Protein AF-A0A941MFC1-F1 (afdb_monomer)

Sequence (113 aa):
MTRSSAEQAKFRKAVFHAHKQHDENGRVYLVCGRCGSKIDPVYGWEADHTIPREFGGTEGQPLCKPCHKRKTATKDIPAIAKSKRASDKHYGIKRKGWGGNQRKKMNGDVVPK

Solvent-accessible surface area (backbone atoms only — not comparable to full-atom values): 6774 Å² total; per-residue (Å²): 135,83,75,54,71,65,57,51,51,52,52,39,51,52,32,46,71,75,52,60,40,68,48,98,86,68,48,69,32,31,51,17,75,83,78,64,48,80,37,52,79,91,54,70,64,42,71,39,50,81,43,52,56,95,77,71,35,79,57,57,38,45,23,38,52,70,59,41,53,48,43,45,66,73,45,48,52,54,50,52,52,49,51,53,52,53,51,32,54,75,72,68,53,75,73,82,68,92,71,60,66,53,41,73,48,98,89,66,51,76,39,75,102

pLDDT: mean 88.86, std 9.98, range [50.28, 96.81]

Radius of gyration: 21.67 Å; Cα contacts (8 Å, |Δi|>4): 125; chains: 1; bounding box: 53×30×59 Å

Foldseek 3Di:
DDDDPVVQVVLLVVQQVVAWDADPVRATWGAAPPPRDTHRSVDFWGWDFPQDVLVVTDDTHIHGPVRRVCCVVPPVVVVSVVVVVVVCVVVVNDDPPPPDLWDQDPVRDTDGD

Structure (mmCIF, N/CA/C/O backbone):
data_AF-A0A941MFC1-F1
#
_entry.id   AF-A0A941MFC1-F1
#
loop_
_atom_site.group_PDB
_atom_site.id
_atom_site.type_symbol
_atom_site.label_atom_id
_atom_site.label_alt_id
_atom_site.label_comp_id
_atom_site.label_asym_id
_atom_site.label_entity_id
_atom_site.label_seq_id
_atom_site.pdbx_PDB_ins_code
_atom_site.Cartn_x
_atom_site.Cartn_y
_atom_site.Cartn_z
_atom_site.occupancy
_atom_site.B_iso_or_equiv
_atom_site.auth_seq_id
_atom_site.auth_comp_id
_atom_site.auth_asym_id
_atom_site.auth_atom_id
_atom_site.pdbx_PDB_model_num
ATOM 1 N N . MET A 1 1 ? -3.310 1.481 -13.943 1.00 50.28 1 MET A N 1
ATOM 2 C CA . MET A 1 1 ? -4.695 1.779 -13.530 1.00 50.28 1 MET A CA 1
ATOM 3 C C . MET A 1 1 ? -4.683 2.005 -12.028 1.00 50.28 1 MET A C 1
ATOM 5 O O . MET A 1 1 ? -4.360 1.082 -11.289 1.00 50.28 1 MET A O 1
ATOM 9 N N . THR A 1 2 ? -4.899 3.238 -11.580 1.00 60.78 2 THR A N 1
AT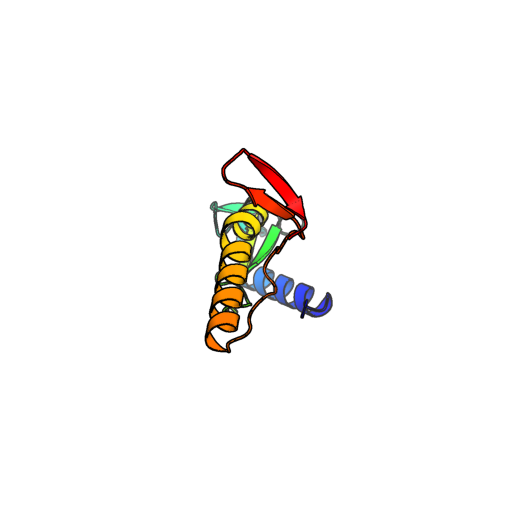OM 10 C CA . THR A 1 2 ? -5.090 3.547 -10.156 1.00 60.78 2 THR A CA 1
ATOM 11 C C . THR A 1 2 ? -6.465 3.029 -9.726 1.00 60.78 2 THR A C 1
ATOM 13 O O . THR A 1 2 ? -7.415 3.108 -10.500 1.00 60.78 2 THR A O 1
ATOM 16 N N . ARG A 1 3 ? -6.571 2.435 -8.527 1.00 66.00 3 ARG A N 1
ATOM 17 C CA . ARG A 1 3 ? -7.867 1.989 -7.980 1.00 66.00 3 ARG A CA 1
ATOM 18 C C . ARG A 1 3 ? -8.828 3.169 -7.883 1.00 66.00 3 ARG A C 1
ATOM 20 O O . ARG A 1 3 ? -8.394 4.276 -7.558 1.00 66.00 3 ARG A O 1
ATOM 27 N N . SER A 1 4 ? -10.120 2.904 -8.061 1.00 84.00 4 SER A N 1
ATOM 28 C CA . SER A 1 4 ? -11.131 3.868 -7.629 1.00 84.00 4 SER A CA 1
ATOM 29 C C . SER A 1 4 ? -11.052 4.038 -6.107 1.00 84.00 4 SER A C 1
ATOM 31 O O . SER A 1 4 ? -10.659 3.121 -5.376 1.00 84.00 4 SER A O 1
ATOM 33 N N . SER A 1 5 ? -11.432 5.210 -5.605 1.00 85.62 5 SER A N 1
ATOM 34 C CA . SER A 1 5 ? -11.493 5.473 -4.161 1.00 85.62 5 SER A CA 1
ATOM 35 C C . SER A 1 5 ? -12.364 4.442 -3.425 1.00 85.62 5 SER A C 1
ATOM 37 O O . SER A 1 5 ? -12.031 4.020 -2.317 1.00 85.62 5 SER A O 1
ATOM 39 N N . ALA A 1 6 ? -13.425 3.953 -4.075 1.00 89.56 6 ALA A N 1
ATOM 40 C CA . ALA A 1 6 ? -14.308 2.920 -3.544 1.00 89.56 6 ALA A CA 1
ATOM 41 C C . ALA A 1 6 ? -13.600 1.567 -3.342 1.00 89.56 6 ALA A C 1
ATOM 43 O O . ALA A 1 6 ? -13.787 0.921 -2.309 1.00 89.56 6 ALA A O 1
ATOM 44 N N . GLU A 1 7 ? -12.761 1.131 -4.286 1.00 89.44 7 GLU A N 1
ATOM 45 C CA . GLU A 1 7 ? -11.976 -0.102 -4.132 1.00 89.44 7 GLU A CA 1
ATOM 46 C C . GLU A 1 7 ? -10.947 0.016 -3.003 1.00 89.44 7 GLU A C 1
ATOM 48 O O . GLU A 1 7 ? -10.742 -0.934 -2.245 1.00 89.44 7 GLU A O 1
ATOM 53 N N . GLN A 1 8 ? -10.317 1.186 -2.857 1.00 87.00 8 GLN A N 1
ATOM 54 C CA . GLN A 1 8 ? -9.392 1.442 -1.751 1.00 87.00 8 GLN A CA 1
ATOM 55 C C . GLN A 1 8 ? -10.112 1.390 -0.397 1.00 87.00 8 GLN A C 1
ATOM 57 O O . GLN A 1 8 ? -9.612 0.763 0.538 1.00 87.00 8 GLN A O 1
ATOM 62 N N . ALA A 1 9 ? -11.312 1.970 -0.302 1.00 91.69 9 ALA A N 1
ATOM 63 C CA . ALA A 1 9 ? -12.127 1.921 0.909 1.00 91.69 9 ALA A CA 1
ATOM 64 C C . ALA A 1 9 ? -12.556 0.486 1.268 1.00 91.69 9 ALA A C 1
ATOM 66 O O . ALA A 1 9 ? -12.475 0.099 2.435 1.00 91.69 9 ALA A O 1
ATOM 67 N N . LYS A 1 10 ? -12.957 -0.326 0.280 1.00 93.19 10 LYS A N 1
ATOM 68 C CA . LYS A 1 10 ? -13.281 -1.752 0.480 1.00 93.19 10 LYS A CA 1
ATOM 69 C C . LYS A 1 10 ? -12.080 -2.533 1.007 1.00 93.19 10 LYS A C 1
ATOM 71 O O . LYS A 1 10 ? -12.210 -3.255 1.991 1.00 93.19 10 LYS A O 1
ATOM 76 N N . PHE A 1 11 ? -10.910 -2.344 0.397 1.00 93.19 11 PHE A N 1
ATOM 77 C CA . PHE A 1 11 ? -9.679 -2.995 0.841 1.00 93.19 11 PHE A CA 1
ATOM 78 C C . PHE A 1 11 ? -9.310 -2.594 2.273 1.00 93.19 11 PHE A C 1
AT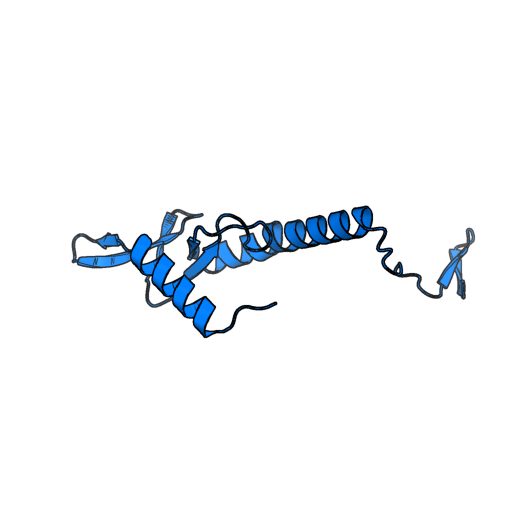OM 80 O O . PHE A 1 11 ? -9.040 -3.455 3.106 1.00 93.19 11 PHE A O 1
ATOM 87 N N . ARG A 1 12 ? -9.392 -1.299 2.599 1.00 93.88 12 ARG A N 1
ATOM 88 C CA . ARG A 1 12 ? -9.150 -0.810 3.961 1.00 93.88 12 ARG A CA 1
ATOM 89 C C . ARG A 1 12 ? -10.109 -1.439 4.975 1.00 93.88 12 ARG A C 1
ATOM 91 O O . ARG A 1 12 ? -9.656 -1.870 6.029 1.00 93.88 12 ARG A O 1
ATOM 98 N N . LYS A 1 13 ? -11.404 -1.540 4.658 1.00 95.19 13 LYS A N 1
ATOM 99 C CA . LYS A 1 13 ? -12.387 -2.223 5.518 1.00 95.19 13 LYS A CA 1
ATOM 100 C C . LYS A 1 13 ? -12.054 -3.704 5.705 1.00 95.19 13 LYS A C 1
ATOM 102 O O . LYS A 1 13 ? -12.097 -4.185 6.831 1.00 95.19 13 LYS A O 1
ATOM 107 N N . ALA A 1 14 ? -11.687 -4.408 4.636 1.00 95.62 14 ALA A N 1
ATOM 108 C CA . ALA A 1 14 ? -11.321 -5.822 4.707 1.00 95.62 14 ALA A CA 1
ATOM 109 C C . ALA A 1 14 ? -10.110 -6.050 5.626 1.00 95.62 14 ALA A C 1
ATOM 111 O O . ALA A 1 14 ? -10.175 -6.872 6.537 1.00 95.62 14 ALA A O 1
ATOM 112 N N . VAL A 1 15 ? -9.044 -5.260 5.453 1.00 95.69 15 VAL A N 1
ATOM 113 C CA . VAL A 1 15 ? -7.850 -5.328 6.311 1.00 95.69 15 VAL A CA 1
ATOM 114 C C . VAL A 1 15 ? -8.191 -4.982 7.759 1.00 95.69 15 VAL A C 1
ATOM 116 O O . VAL A 1 15 ? -7.742 -5.664 8.672 1.00 95.69 15 VAL A O 1
ATOM 119 N N . PHE A 1 16 ? -9.023 -3.966 7.988 1.00 96.00 16 PHE A N 1
ATOM 120 C CA . PHE A 1 16 ? -9.463 -3.622 9.338 1.00 96.00 16 PHE A CA 1
ATOM 121 C C . PHE A 1 16 ? -10.183 -4.792 10.019 1.00 96.00 16 PHE A C 1
ATOM 123 O O . PHE A 1 16 ? -9.837 -5.159 11.136 1.00 96.00 16 PHE A O 1
ATOM 130 N N . HIS A 1 17 ? -11.161 -5.404 9.350 1.00 95.94 17 HIS A N 1
ATOM 131 C CA . HIS A 1 17 ? -11.922 -6.507 9.935 1.00 95.94 17 HIS A CA 1
ATOM 132 C C . HIS A 1 17 ? -11.083 -7.763 10.168 1.00 95.94 17 HIS A C 1
ATOM 134 O O . HIS A 1 17 ? -11.337 -8.458 11.147 1.00 95.94 17 HIS A O 1
ATOM 140 N N . ALA A 1 18 ? -10.091 -8.021 9.314 1.00 95.38 18 ALA A N 1
ATOM 141 C CA . ALA A 1 18 ? -9.188 -9.156 9.457 1.00 95.38 18 ALA A CA 1
ATOM 142 C C . ALA A 1 18 ? -8.183 -8.992 10.612 1.00 95.38 18 ALA A C 1
ATOM 144 O O . ALA A 1 18 ? -7.813 -9.981 11.232 1.00 95.38 18 ALA A O 1
ATOM 145 N N . HIS A 1 19 ? -7.745 -7.761 10.904 1.00 95.31 19 HIS A N 1
ATOM 146 C CA . HIS A 1 19 ? -6.627 -7.503 11.829 1.00 95.31 19 HIS A CA 1
ATOM 147 C C . HIS A 1 19 ? -7.010 -6.766 13.116 1.00 95.31 19 HIS A C 1
ATOM 149 O O . HIS A 1 19 ? 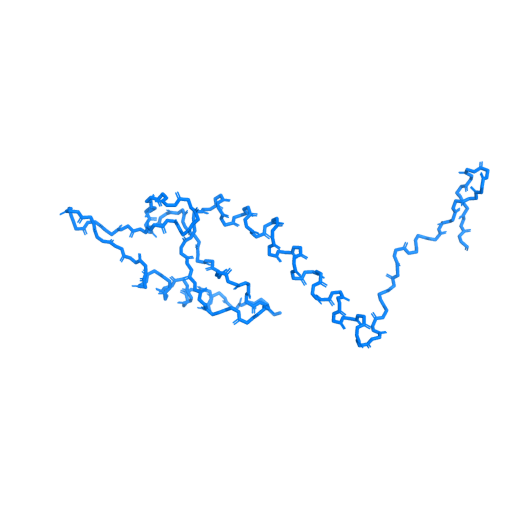-6.135 -6.491 13.939 1.00 95.31 19 HIS A O 1
ATOM 155 N N . LYS A 1 20 ? -8.287 -6.411 13.305 1.00 95.31 20 LYS A N 1
ATOM 156 C CA . LYS A 1 20 ? -8.755 -5.770 14.541 1.00 95.31 20 LYS A CA 1
ATOM 157 C C . LYS A 1 20 ? -8.535 -6.693 15.741 1.00 95.31 20 LYS A C 1
ATOM 159 O O . LYS A 1 20 ? -8.894 -7.868 15.711 1.00 95.31 20 LYS A O 1
ATOM 164 N N . GLN A 1 21 ? -7.986 -6.134 16.807 1.00 94.19 21 GLN A N 1
ATOM 165 C CA . GLN A 1 21 ? -7.829 -6.792 18.099 1.00 94.19 21 GLN A CA 1
ATOM 166 C C . GLN A 1 21 ? -8.539 -5.971 19.170 1.00 94.19 21 GLN A C 1
ATOM 168 O O . GLN A 1 21 ? -8.805 -4.785 18.964 1.00 94.19 21 GLN A O 1
ATOM 173 N N . HIS A 1 22 ? -8.850 -6.603 20.298 1.00 94.44 22 HIS A N 1
ATOM 174 C CA . HIS A 1 22 ? -9.447 -5.941 21.453 1.00 94.44 22 HIS A CA 1
ATOM 175 C C . HIS A 1 22 ? -8.478 -6.006 22.624 1.00 94.44 22 HIS A C 1
ATOM 177 O O . HIS A 1 22 ? -7.832 -7.029 22.838 1.00 94.44 22 HIS A O 1
ATOM 183 N N . ASP A 1 23 ? -8.368 -4.900 23.348 1.00 92.75 23 ASP A N 1
ATOM 184 C CA . ASP A 1 23 ? -7.627 -4.842 24.604 1.00 92.75 23 ASP A CA 1
ATOM 185 C C . ASP A 1 23 ? -8.478 -5.376 25.766 1.00 92.75 23 ASP A C 1
ATOM 187 O O . ASP A 1 23 ? -9.683 -5.585 25.610 1.00 92.75 23 ASP A O 1
ATOM 191 N N . GLU A 1 24 ? -7.885 -5.508 26.950 1.00 92.38 24 GLU A N 1
ATOM 192 C CA . GLU A 1 24 ? -8.579 -5.928 28.184 1.00 92.38 24 GLU A CA 1
ATOM 193 C C . GLU A 1 24 ? -9.789 -5.031 28.512 1.00 92.38 24 GLU A C 1
ATOM 195 O O . GLU A 1 24 ? -10.808 -5.485 29.022 1.00 92.38 24 GLU A O 1
ATOM 200 N N . ASN A 1 25 ? -9.712 -3.755 28.121 1.00 91.44 25 ASN A N 1
ATOM 201 C CA . ASN A 1 25 ? -10.775 -2.759 28.274 1.00 91.44 25 ASN A CA 1
ATOM 202 C C . ASN A 1 25 ? -11.809 -2.764 27.125 1.00 91.44 25 ASN A C 1
ATOM 204 O O . ASN A 1 25 ? -12.586 -1.819 26.991 1.00 91.44 25 ASN A O 1
ATOM 208 N N . GLY A 1 26 ? -11.763 -3.744 26.217 1.00 91.00 26 GLY A N 1
ATOM 209 C CA . GLY A 1 26 ? -12.648 -3.840 25.048 1.00 91.00 26 GLY A CA 1
ATOM 210 C C . GLY A 1 26 ? -12.363 -2.829 23.928 1.00 91.00 26 GLY A C 1
ATOM 211 O O . GLY A 1 26 ? -13.108 -2.755 22.951 1.00 91.00 26 GLY A O 1
ATOM 212 N N . ARG A 1 27 ? -11.285 -2.039 24.030 1.00 91.62 27 ARG A N 1
ATOM 213 C CA . ARG A 1 27 ? -10.906 -1.056 23.001 1.00 91.62 27 ARG A CA 1
ATOM 214 C C . ARG A 1 27 ? -10.315 -1.744 21.778 1.00 91.62 27 ARG A C 1
ATOM 216 O O . ARG A 1 27 ? -9.441 -2.597 21.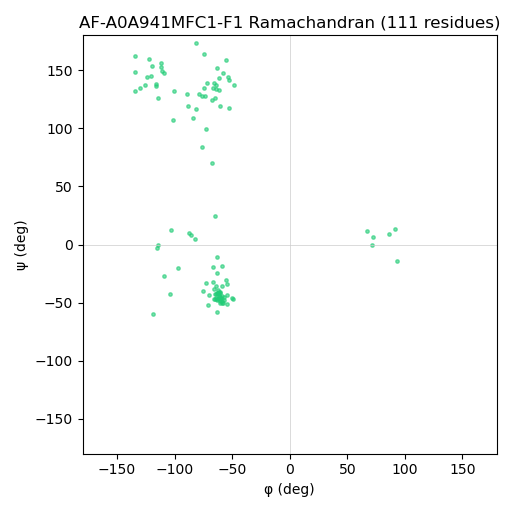911 1.00 91.62 27 ARG A O 1
ATOM 223 N N . VAL A 1 28 ? -10.750 -1.325 20.591 1.00 94.69 28 VAL A N 1
ATOM 224 C CA . VAL A 1 28 ? -10.235 -1.855 19.324 1.00 94.69 28 VAL A CA 1
ATOM 225 C C . VAL A 1 28 ? -8.887 -1.221 18.994 1.00 94.69 28 VAL A C 1
ATOM 227 O O . VAL A 1 28 ? -8.776 0.003 18.947 1.00 94.69 28 VAL A O 1
ATOM 230 N N . TYR A 1 29 ? -7.887 -2.042 18.687 1.00 94.44 29 TYR A N 1
ATOM 231 C CA . TYR A 1 29 ? -6.602 -1.589 18.159 1.00 94.44 29 TYR A CA 1
ATOM 232 C C . TYR A 1 29 ? -6.143 -2.442 16.972 1.00 94.44 29 TYR A C 1
ATOM 234 O O . TYR A 1 29 ? -6.633 -3.548 16.735 1.00 94.44 29 TYR A O 1
ATOM 242 N N . LEU A 1 30 ? -5.199 -1.904 16.203 1.00 95.81 30 LEU A N 1
ATOM 243 C CA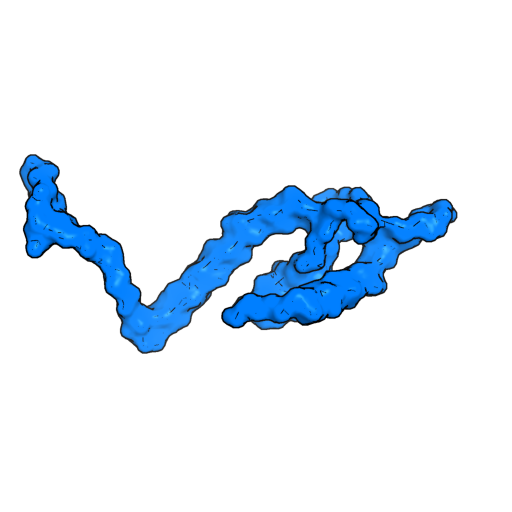 . LEU A 1 30 ? -4.472 -2.627 15.161 1.00 95.81 30 LEU A CA 1
ATOM 244 C C . LEU A 1 30 ? -3.013 -2.787 15.571 1.00 95.81 30 LEU A C 1
ATOM 246 O O . LEU A 1 30 ? -2.483 -1.988 16.339 1.00 95.81 30 LEU A O 1
ATOM 250 N N . VAL A 1 31 ? -2.336 -3.787 15.021 1.00 96.19 31 VAL A N 1
ATOM 251 C CA . VAL A 1 31 ? -0.900 -3.990 15.231 1.00 96.19 31 VAL A CA 1
ATOM 252 C C . VAL A 1 31 ? -0.184 -3.781 13.913 1.00 96.19 31 VAL A C 1
ATOM 254 O O . VAL A 1 31 ? -0.529 -4.404 12.917 1.00 96.19 31 VAL A O 1
ATOM 257 N N . CYS A 1 32 ? 0.821 -2.908 13.889 1.00 95.69 32 CYS A N 1
ATOM 258 C CA . CYS A 1 32 ? 1.618 -2.705 12.686 1.00 95.69 32 CYS A CA 1
ATOM 259 C C . CYS A 1 32 ? 2.319 -4.006 12.277 1.00 95.69 32 CYS A C 1
ATOM 261 O O . CYS A 1 32 ? 3.210 -4.462 12.995 1.00 95.69 32 CYS A O 1
ATOM 263 N N . GLY A 1 33 ? 2.036 -4.528 11.083 1.00 94.31 33 GLY A N 1
ATOM 264 C CA . GLY A 1 33 ? 2.657 -5.768 10.595 1.00 94.31 33 GLY A CA 1
ATOM 265 C C . GLY A 1 33 ? 4.181 -5.696 10.396 1.00 94.31 33 GLY A C 1
ATOM 266 O O . GLY A 1 33 ? 4.835 -6.719 10.227 1.00 94.31 33 GLY A O 1
ATOM 267 N N . ARG A 1 34 ? 4.781 -4.495 10.452 1.00 94.19 34 ARG A N 1
ATOM 268 C CA . ARG A 1 34 ? 6.233 -4.298 10.294 1.00 94.19 34 ARG A CA 1
ATOM 269 C C . ARG A 1 34 ? 6.994 -4.023 11.588 1.00 94.19 34 ARG A C 1
ATOM 271 O O . ARG A 1 34 ? 8.117 -4.490 11.719 1.00 94.19 34 ARG A O 1
ATOM 278 N N . CYS A 1 35 ? 6.463 -3.182 12.475 1.00 95.06 35 CYS A N 1
ATOM 279 C CA . CYS A 1 35 ? 7.155 -2.786 13.712 1.00 95.06 35 CYS A CA 1
ATOM 280 C C . CYS A 1 35 ? 6.452 -3.253 14.989 1.00 95.06 35 CYS A C 1
ATOM 282 O O . CYS A 1 35 ? 6.960 -2.979 16.068 1.00 95.06 35 CYS A O 1
ATOM 284 N N . GLY A 1 36 ? 5.287 -3.898 14.890 1.00 94.56 36 GLY A N 1
ATOM 285 C CA . GLY A 1 36 ? 4.550 -4.420 16.042 1.00 94.56 36 GLY A CA 1
ATOM 286 C C . GLY A 1 36 ? 3.887 -3.364 16.931 1.00 94.56 36 GLY A C 1
ATOM 287 O O . GLY A 1 36 ? 3.232 -3.718 17.904 1.00 94.56 36 GLY A O 1
ATOM 288 N N . SER A 1 37 ? 4.012 -2.069 16.624 1.00 93.25 37 SER A N 1
ATOM 289 C CA . SER A 1 37 ? 3.383 -1.018 17.429 1.00 93.25 37 SER A CA 1
ATOM 290 C C . SER A 1 37 ? 1.858 -1.137 17.388 1.00 93.25 37 SER A C 1
ATOM 292 O O . SER A 1 37 ? 1.294 -1.297 16.299 1.00 93.25 37 SER A O 1
ATOM 294 N N . LYS A 1 38 ? 1.199 -0.974 18.542 1.00 94.06 38 LYS A N 1
ATOM 295 C CA . LYS A 1 38 ? -0.255 -0.780 18.611 1.00 94.06 38 LYS A CA 1
ATOM 296 C C . LYS A 1 38 ? -0.621 0.541 17.920 1.00 94.06 38 LYS A C 1
ATOM 298 O O . LYS A 1 38 ? 0.051 1.552 18.117 1.00 94.06 38 LYS A O 1
ATOM 303 N N . ILE A 1 39 ? -1.651 0.521 17.082 1.00 94.06 39 ILE A N 1
ATOM 304 C CA . ILE A 1 39 ? -2.139 1.667 16.315 1.00 94.06 39 ILE A CA 1
ATOM 305 C C . ILE A 1 39 ? -3.625 1.857 16.603 1.00 94.06 39 ILE A C 1
ATOM 307 O O . ILE A 1 39 ? -4.395 0.893 16.607 1.00 94.06 39 ILE A O 1
ATOM 311 N N . ASP A 1 40 ? -4.020 3.112 16.791 1.00 91.94 40 ASP A N 1
ATOM 312 C CA . ASP A 1 40 ? -5.420 3.509 16.846 1.00 91.94 40 ASP A CA 1
A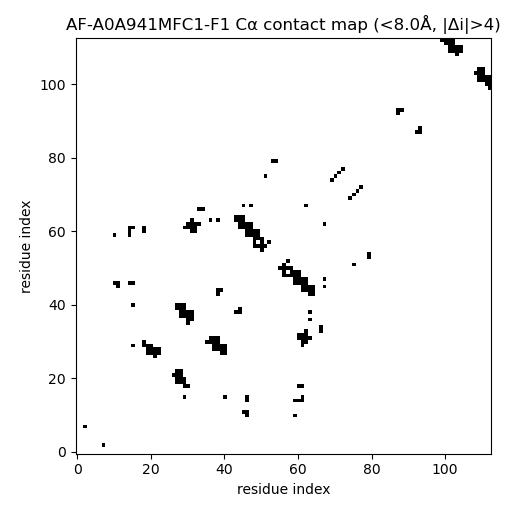TOM 313 C C . ASP A 1 40 ? -6.070 3.319 15.456 1.00 91.94 40 ASP A C 1
ATOM 315 O O . ASP A 1 40 ? -5.582 3.853 14.454 1.00 91.94 40 ASP A O 1
ATOM 319 N N . PRO A 1 41 ? -7.163 2.552 15.332 1.00 91.44 41 PRO A N 1
ATOM 320 C CA . PRO A 1 41 ? -7.802 2.312 14.044 1.00 91.44 41 PRO A CA 1
ATOM 321 C C . PRO A 1 41 ? -8.440 3.566 13.429 1.00 91.44 41 PRO A C 1
ATOM 323 O O . PRO A 1 41 ? -8.665 3.587 12.212 1.00 91.44 41 PRO A O 1
ATOM 326 N N . VAL A 1 42 ? -8.715 4.603 14.223 1.00 88.31 42 VAL A N 1
ATOM 327 C CA . VAL A 1 42 ? -9.264 5.883 13.760 1.00 88.31 42 VAL A CA 1
ATOM 328 C C . VAL A 1 42 ? -8.169 6.704 13.075 1.00 88.31 42 VAL A C 1
ATOM 330 O O . VAL A 1 42 ? -8.405 7.285 12.011 1.00 88.31 42 VAL A O 1
ATOM 333 N N . TYR A 1 43 ? -6.945 6.693 13.615 1.00 83.50 43 TYR A N 1
ATOM 334 C CA . TYR A 1 43 ? -5.857 7.555 13.153 1.00 83.50 43 TYR A CA 1
ATOM 335 C C . TYR A 1 43 ? -4.551 6.802 12.880 1.00 83.50 43 TYR A C 1
ATOM 337 O O . TYR A 1 43 ? -4.031 6.060 13.699 1.00 83.50 43 TYR A O 1
ATOM 345 N N . GLY A 1 44 ? -3.919 7.099 11.740 1.00 80.69 44 GLY A N 1
ATOM 346 C CA . GLY A 1 44 ? -2.477 6.850 11.593 1.00 80.69 44 GLY A CA 1
ATOM 347 C C . GLY A 1 44 ? -2.053 5.493 11.024 1.00 80.69 44 GLY A C 1
ATOM 348 O O . GLY A 1 44 ? -0.858 5.191 11.043 1.00 80.69 44 GLY A O 1
ATOM 349 N N . TRP A 1 45 ? -2.972 4.723 10.439 1.00 94.69 45 TRP A N 1
ATOM 350 C CA . TRP A 1 45 ? -2.635 3.489 9.721 1.00 94.69 45 TRP A CA 1
ATOM 351 C C . TRP A 1 45 ? -3.053 3.515 8.251 1.00 94.69 45 TRP A C 1
ATOM 353 O O . TRP A 1 45 ? -4.030 4.172 7.873 1.00 94.69 45 TRP A O 1
ATOM 363 N N . GLU A 1 46 ? -2.343 2.748 7.431 1.00 94.81 46 GLU A N 1
ATOM 364 C CA . GLU A 1 46 ? -2.664 2.488 6.029 1.00 94.81 46 GLU A CA 1
ATOM 365 C C . GLU A 1 46 ? -2.782 0.986 5.775 1.00 94.81 46 GLU A C 1
ATOM 367 O O . GLU A 1 46 ? -2.083 0.182 6.394 1.00 94.81 46 GLU A O 1
ATOM 372 N N . ALA A 1 47 ? -3.708 0.618 4.887 1.00 94.75 47 ALA A N 1
ATOM 373 C CA . ALA A 1 47 ? -3.874 -0.756 4.442 1.00 94.75 47 ALA A CA 1
ATOM 374 C C . ALA A 1 47 ? -2.873 -1.006 3.314 1.00 94.75 47 ALA A C 1
ATOM 376 O O . ALA A 1 47 ? -3.022 -0.463 2.218 1.00 94.75 47 ALA A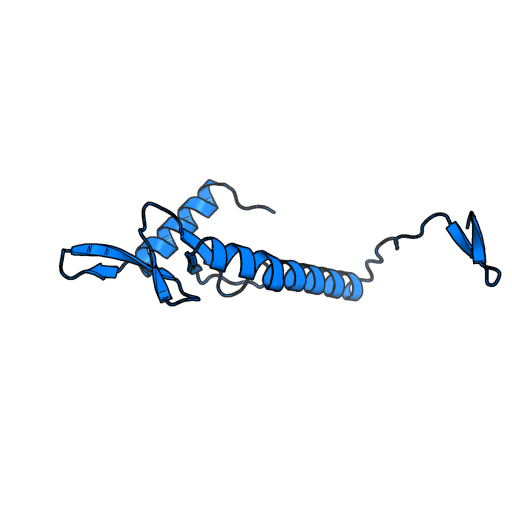 O 1
ATOM 377 N N . ASP A 1 48 ? -1.855 -1.805 3.600 1.00 94.31 48 ASP A N 1
ATOM 378 C CA . ASP A 1 48 ? -0.755 -2.106 2.691 1.00 94.31 48 ASP A CA 1
ATOM 379 C C . ASP A 1 48 ? -0.845 -3.554 2.207 1.00 94.31 48 ASP A C 1
ATOM 381 O O . ASP A 1 48 ? -1.294 -4.421 2.953 1.00 94.31 48 ASP A O 1
ATOM 385 N N . HIS A 1 49 ? -0.412 -3.833 0.976 1.00 93.50 49 HIS A N 1
ATOM 386 C CA . HIS A 1 49 ? -0.330 -5.216 0.497 1.00 93.50 49 HIS A CA 1
ATOM 387 C C . HIS A 1 49 ? 1.043 -5.793 0.849 1.00 93.50 49 HIS A C 1
ATOM 389 O O . HIS A 1 49 ? 2.068 -5.185 0.524 1.00 93.50 49 HIS A O 1
ATOM 395 N N . THR A 1 50 ? 1.083 -6.976 1.468 1.00 92.12 50 THR A N 1
ATOM 396 C CA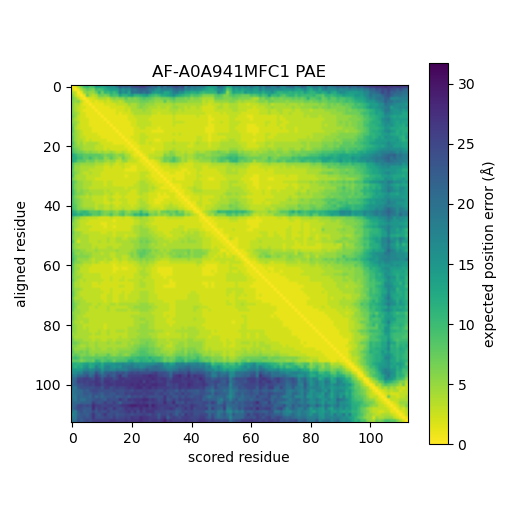 . THR A 1 50 ? 2.347 -7.646 1.833 1.00 92.12 50 THR A CA 1
ATOM 397 C C . THR A 1 50 ? 3.228 -7.863 0.607 1.00 92.12 50 THR A C 1
ATOM 399 O O . THR A 1 50 ? 4.399 -7.480 0.601 1.00 92.12 50 THR A O 1
ATOM 402 N N . ILE A 1 51 ? 2.628 -8.392 -0.456 1.00 91.44 51 ILE A N 1
ATOM 403 C CA . ILE A 1 51 ? 3.191 -8.419 -1.804 1.00 91.44 51 ILE A CA 1
ATOM 404 C C . ILE A 1 51 ? 2.521 -7.286 -2.589 1.00 91.44 51 ILE A C 1
ATOM 406 O O . ILE A 1 51 ? 1.296 -7.186 -2.545 1.00 91.44 51 ILE A O 1
ATOM 410 N N . PRO A 1 52 ? 3.263 -6.430 -3.314 1.00 90.7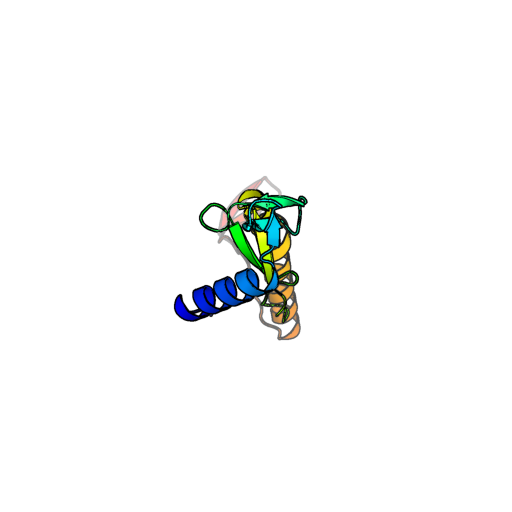5 52 PRO A N 1
ATOM 411 C CA . PRO A 1 52 ? 2.651 -5.387 -4.127 1.00 90.75 52 PRO A CA 1
ATOM 412 C C . PRO A 1 52 ? 1.586 -5.941 -5.078 1.00 90.75 52 PRO A C 1
ATOM 414 O O . PRO A 1 52 ? 1.757 -7.005 -5.678 1.00 90.75 52 PRO A O 1
ATOM 417 N N . ARG A 1 53 ? 0.493 -5.197 -5.260 1.00 88.31 53 ARG A N 1
ATOM 418 C CA . ARG A 1 53 ? -0.626 -5.619 -6.116 1.00 88.31 53 ARG A CA 1
ATOM 419 C C . ARG A 1 53 ? -0.188 -5.861 -7.559 1.00 88.31 53 ARG A C 1
ATOM 421 O O . ARG A 1 53 ? -0.694 -6.767 -8.210 1.00 88.31 53 ARG A O 1
ATOM 428 N N . GLU A 1 54 ? 0.758 -5.073 -8.059 1.00 88.31 54 GLU A N 1
ATOM 429 C CA . GLU A 1 54 ? 1.356 -5.228 -9.388 1.00 88.31 54 GLU A CA 1
ATOM 430 C C . GLU A 1 54 ? 2.031 -6.591 -9.587 1.00 88.31 54 GLU A C 1
ATOM 432 O O . GLU A 1 54 ? 2.254 -6.991 -10.726 1.00 88.31 54 GLU A O 1
ATOM 437 N N . PHE A 1 55 ? 2.336 -7.303 -8.501 1.00 91.88 55 PHE A N 1
ATOM 438 C CA . PHE A 1 55 ? 2.854 -8.671 -8.510 1.00 91.88 55 PHE A CA 1
ATOM 439 C C . PHE A 1 55 ? 1.791 -9.716 -8.144 1.00 91.88 55 PHE A C 1
ATOM 441 O O . PHE A 1 55 ? 2.131 -10.862 -7.879 1.00 91.88 55 PHE A O 1
ATOM 448 N N . GLY A 1 56 ? 0.509 -9.341 -8.122 1.00 89.81 56 GLY A N 1
ATOM 449 C CA . GLY A 1 56 ? -0.605 -10.240 -7.813 1.00 89.81 56 GLY A CA 1
ATOM 450 C C . GLY A 1 56 ? -0.923 -10.380 -6.323 1.00 89.81 56 GLY A C 1
ATOM 451 O O . GLY A 1 56 ? -1.744 -11.217 -5.964 1.00 89.81 56 GLY A O 1
ATOM 452 N N . GLY A 1 57 ? -0.320 -9.569 -5.449 1.00 88.75 57 GLY A N 1
ATOM 453 C CA . GLY A 1 57 ? -0.600 -9.631 -4.016 1.00 88.75 57 GLY A CA 1
ATOM 454 C C . GLY A 1 57 ? -2.041 -9.245 -3.670 1.00 88.75 57 GLY A C 1
ATOM 455 O O . GLY A 1 57 ? -2.517 -8.166 -4.035 1.00 88.75 57 GLY A O 1
ATOM 456 N N . THR A 1 58 ? -2.726 -10.126 -2.942 1.00 89.56 58 THR A N 1
ATOM 457 C CA . THR A 1 58 ? -4.107 -9.943 -2.462 1.00 89.56 58 THR A CA 1
ATOM 458 C C . THR A 1 58 ? -4.177 -9.720 -0.954 1.00 89.56 58 THR A C 1
ATOM 460 O O . THR A 1 58 ? -5.089 -9.047 -0.472 1.00 89.56 58 THR A O 1
ATOM 463 N N . GLU A 1 59 ? -3.197 -10.238 -0.218 1.00 91.00 59 GLU A N 1
ATOM 464 C CA . GLU A 1 59 ? -3.128 -10.145 1.234 1.00 91.00 59 GLU A CA 1
ATOM 465 C C . GLU A 1 59 ? -2.740 -8.740 1.691 1.00 91.00 59 GLU A C 1
ATOM 467 O O . GLU A 1 59 ? -1.738 -8.162 1.251 1.00 91.00 59 GLU A O 1
ATOM 472 N N . GLY A 1 60 ? -3.551 -8.200 2.597 1.00 93.62 60 GLY A N 1
ATOM 473 C CA . GLY A 1 60 ? -3.348 -6.889 3.186 1.00 93.62 60 GLY A CA 1
ATOM 474 C C . GLY A 1 60 ? -2.979 -6.965 4.662 1.00 93.62 60 GLY A C 1
ATOM 475 O O . GLY A 1 60 ? -3.436 -7.846 5.389 1.00 93.62 60 GLY A O 1
ATOM 476 N N . GLN A 1 61 ? -2.193 -5.992 5.106 1.00 95.25 61 GLN A N 1
ATOM 477 C CA . GLN A 1 61 ? -1.797 -5.798 6.495 1.00 95.25 61 GLN A CA 1
ATOM 478 C C . GLN A 1 61 ? -1.926 -4.319 6.893 1.00 95.25 61 GLN A C 1
ATOM 480 O O . GLN A 1 61 ? -1.742 -3.427 6.055 1.00 95.25 61 GLN A O 1
ATOM 485 N N . PRO A 1 62 ? -2.231 -4.021 8.165 1.00 96.69 62 PRO A N 1
ATOM 486 C CA . PRO A 1 62 ? -2.191 -2.660 8.670 1.00 96.69 62 PRO A CA 1
ATOM 487 C C . PRO A 1 62 ? -0.737 -2.236 8.915 1.00 96.69 62 PRO A C 1
ATOM 489 O O . PRO A 1 62 ? 0.020 -2.903 9.623 1.00 96.69 62 PRO A O 1
ATOM 492 N N . LEU A 1 63 ? -0.338 -1.094 8.357 1.00 96.81 63 LEU A N 1
ATOM 493 C CA . LEU A 1 63 ? 0.968 -0.491 8.613 1.00 96.81 63 LEU A CA 1
ATOM 494 C C . LEU A 1 63 ? 0.841 0.906 9.204 1.00 96.81 63 LEU A C 1
ATOM 496 O O . LEU A 1 63 ? -0.017 1.701 8.822 1.00 96.81 63 LEU A O 1
ATOM 500 N N . CYS A 1 64 ? 1.783 1.227 10.089 1.00 95.62 64 CYS A N 1
ATOM 501 C CA . CYS A 1 64 ? 2.011 2.587 10.551 1.00 95.62 64 CYS A CA 1
ATOM 502 C C . CYS A 1 64 ? 2.406 3.485 9.361 1.00 95.62 64 CYS A C 1
ATOM 504 O O . CYS A 1 64 ? 3.161 3.041 8.490 1.00 95.62 64 CYS A O 1
ATOM 506 N N . LYS A 1 65 ? 1.966 4.751 9.314 1.00 94.56 65 LYS A N 1
ATOM 507 C CA . LYS A 1 65 ? 2.315 5.681 8.210 1.00 94.56 65 LYS A CA 1
ATOM 508 C C . LYS A 1 65 ? 3.825 5.726 7.880 1.00 94.56 65 LYS A C 1
ATOM 510 O O . LYS A 1 65 ? 4.169 5.586 6.704 1.00 94.56 65 LYS A O 1
ATOM 515 N N . PRO A 1 66 ? 4.753 5.841 8.857 1.00 95.06 66 PRO A N 1
ATOM 516 C CA . PRO A 1 66 ? 6.194 5.775 8.579 1.00 95.06 66 PRO A CA 1
ATOM 517 C C . PRO A 1 66 ? 6.636 4.446 7.952 1.00 95.06 66 PRO A C 1
ATOM 519 O O . PRO A 1 66 ? 7.447 4.412 7.024 1.00 95.06 66 PRO A O 1
ATOM 522 N N . CYS A 1 67 ? 6.084 3.340 8.452 1.00 96.06 67 CYS A N 1
ATOM 523 C CA . CYS A 1 67 ? 6.385 1.982 8.019 1.00 96.06 67 CYS A CA 1
ATOM 524 C C . CYS A 1 67 ? 5.964 1.756 6.568 1.00 96.06 67 CYS A C 1
ATOM 526 O O . CYS A 1 67 ? 6.753 1.205 5.789 1.00 96.06 67 CYS A O 1
ATOM 528 N N . HIS A 1 68 ? 4.748 2.206 6.242 1.00 95.75 68 HIS A N 1
ATOM 529 C CA . HIS A 1 68 ? 4.170 2.178 4.908 1.00 95.75 68 HIS A CA 1
ATOM 530 C C . HIS A 1 68 ? 4.993 3.048 3.959 1.00 95.75 68 HIS A C 1
ATOM 532 O O . HIS A 1 68 ? 5.612 2.514 3.044 1.00 95.75 68 HIS A O 1
ATOM 538 N N . LYS A 1 69 ? 5.154 4.347 4.258 1.00 95.50 69 LYS A N 1
ATOM 539 C CA . LYS A 1 69 ? 5.937 5.284 3.431 1.00 95.50 69 LYS A CA 1
ATOM 540 C C . LYS A 1 69 ? 7.327 4.741 3.100 1.00 95.50 69 LYS A C 1
ATOM 542 O O . LYS A 1 69 ? 7.748 4.776 1.946 1.00 95.50 69 LYS A O 1
ATOM 547 N N . ARG A 1 70 ? 8.031 4.197 4.099 1.00 96.44 70 ARG A N 1
ATOM 548 C CA . ARG A 1 70 ? 9.355 3.592 3.906 1.00 96.44 70 ARG A CA 1
ATOM 549 C C . ARG A 1 70 ? 9.298 2.373 2.986 1.00 96.44 70 ARG A C 1
ATOM 551 O O . ARG A 1 70 ? 10.148 2.263 2.116 1.00 96.44 70 ARG A O 1
ATOM 558 N N . LYS A 1 71 ? 8.348 1.448 3.180 1.00 94.38 71 LYS A N 1
ATOM 559 C CA . LYS A 1 71 ? 8.196 0.251 2.326 1.00 94.38 71 LYS A CA 1
ATOM 560 C C . LYS A 1 71 ? 7.917 0.650 0.875 1.00 94.38 71 LYS A C 1
ATOM 562 O O . LYS A 1 71 ? 8.650 0.226 -0.018 1.00 94.38 71 LYS A O 1
ATOM 567 N N . THR A 1 72 ? 6.941 1.527 0.676 1.00 95.31 72 THR A N 1
ATOM 568 C CA . THR A 1 72 ? 6.516 1.999 -0.642 1.00 95.31 72 THR A CA 1
ATOM 569 C C . THR A 1 72 ? 7.667 2.670 -1.388 1.00 95.31 72 THR A C 1
ATOM 571 O O . THR A 1 72 ? 7.950 2.319 -2.532 1.00 95.31 72 THR A O 1
ATOM 574 N N . ALA A 1 73 ? 8.384 3.583 -0.725 1.00 95.19 73 ALA A N 1
ATOM 575 C CA . ALA A 1 73 ? 9.468 4.342 -1.343 1.00 95.19 73 ALA A CA 1
ATOM 576 C C . ALA A 1 73 ? 10.712 3.495 -1.648 1.00 95.19 73 ALA A C 1
ATOM 578 O O . ALA A 1 73 ? 11.298 3.642 -2.719 1.00 95.19 73 ALA A O 1
ATOM 579 N N . THR A 1 74 ? 11.141 2.626 -0.724 1.00 95.88 74 THR A N 1
ATOM 580 C CA . THR A 1 74 ? 12.450 1.960 -0.850 1.00 95.88 74 THR A CA 1
ATOM 581 C C . THR A 1 74 ? 12.392 0.562 -1.445 1.00 95.88 74 THR A C 1
ATOM 583 O O . THR A 1 74 ? 13.412 0.084 -1.937 1.00 95.88 74 THR A O 1
ATOM 586 N N . LYS A 1 75 ? 11.234 -0.107 -1.416 1.00 94.12 75 LYS A N 1
ATOM 587 C CA . LYS A 1 75 ? 11.092 -1.488 -1.897 1.00 94.12 75 LYS A CA 1
ATOM 588 C C . LYS A 1 75 ? 10.114 -1.592 -3.056 1.00 94.12 75 LYS A C 1
ATOM 590 O O . LYS A 1 75 ? 10.518 -1.989 -4.148 1.00 94.12 75 LYS A O 1
ATOM 595 N N . ASP A 1 76 ? 8.862 -1.200 -2.840 1.00 93.44 76 ASP A N 1
ATOM 596 C CA . ASP A 1 76 ? 7.784 -1.538 -3.773 1.00 93.44 76 ASP A CA 1
ATOM 597 C C . ASP A 1 76 ? 7.909 -0.764 -5.087 1.00 93.44 76 ASP A C 1
ATOM 599 O O . ASP A 1 76 ? 7.972 -1.371 -6.156 1.00 93.44 76 ASP A O 1
ATOM 603 N N . ILE A 1 77 ? 8.032 0.568 -5.025 1.00 95.25 77 ILE A N 1
ATOM 604 C CA . ILE A 1 77 ? 8.166 1.405 -6.227 1.00 95.25 77 ILE A CA 1
ATOM 605 C C . ILE A 1 77 ? 9.390 0.986 -7.070 1.00 95.25 77 ILE A C 1
ATOM 607 O O . ILE A 1 77 ? 9.220 0.749 -8.274 1.00 95.25 77 ILE A O 1
ATOM 611 N N . PRO A 1 78 ? 10.607 0.832 -6.499 1.00 95.88 78 PRO A N 1
ATOM 612 C CA . PRO A 1 78 ? 11.766 0.375 -7.265 1.00 95.88 78 PRO A CA 1
ATOM 613 C C . PRO A 1 78 ? 11.592 -1.023 -7.872 1.00 95.88 78 PRO A C 1
ATOM 615 O O . PRO A 1 78 ? 11.963 -1.234 -9.033 1.00 95.88 78 PRO A O 1
ATOM 618 N N . ALA A 1 79 ? 11.015 -1.970 -7.124 1.00 95.88 79 ALA A N 1
ATOM 619 C CA . ALA A 1 79 ? 10.791 -3.332 -7.600 1.00 95.88 79 ALA A CA 1
ATOM 620 C C . ALA A 1 79 ? 9.799 -3.360 -8.769 1.00 95.88 79 ALA A C 1
ATOM 622 O O . ALA A 1 79 ? 10.087 -3.959 -9.810 1.00 95.88 79 ALA A O 1
ATOM 623 N N . ILE A 1 80 ? 8.671 -2.655 -8.648 1.00 94.69 80 ILE A N 1
ATOM 624 C CA . ILE A 1 80 ? 7.661 -2.538 -9.707 1.00 94.69 80 ILE A CA 1
ATOM 625 C C . ILE A 1 80 ? 8.279 -1.910 -10.959 1.00 94.69 80 ILE A C 1
ATOM 627 O O . ILE A 1 80 ? 8.102 -2.418 -12.068 1.00 94.69 80 ILE A O 1
ATOM 631 N N . ALA A 1 81 ? 9.047 -0.829 -10.804 1.00 94.12 81 ALA A N 1
ATOM 632 C CA . ALA A 1 81 ? 9.712 -0.169 -11.925 1.00 94.12 81 ALA A CA 1
ATOM 633 C C . ALA A 1 81 ? 10.728 -1.088 -12.623 1.00 94.12 81 ALA A C 1
ATOM 635 O O . ALA A 1 81 ? 10.830 -1.082 -13.854 1.00 94.12 81 ALA A O 1
ATOM 636 N N . LYS A 1 82 ? 11.473 -1.895 -11.857 1.00 94.81 82 LYS A N 1
ATOM 637 C CA . LYS A 1 82 ? 12.387 -2.908 -12.401 1.00 94.81 82 LYS A CA 1
ATOM 638 C C . LYS A 1 82 ? 11.630 -3.980 -13.181 1.00 94.81 82 LYS A C 1
ATOM 640 O O . LYS A 1 82 ? 12.027 -4.265 -14.306 1.00 94.81 82 LYS A O 1
ATOM 645 N N . SER A 1 83 ? 10.548 -4.517 -12.624 1.00 94.56 83 SER A N 1
ATOM 646 C CA . SER A 1 83 ? 9.736 -5.544 -13.285 1.00 94.56 83 SER A CA 1
ATOM 647 C C . SER A 1 83 ? 9.151 -5.037 -14.607 1.00 94.56 83 SER A C 1
ATOM 649 O O . SER A 1 83 ? 9.333 -5.670 -15.644 1.00 94.56 83 SER A O 1
ATOM 651 N N . LYS A 1 84 ? 8.602 -3.814 -14.625 1.00 93.12 84 LYS A N 1
ATOM 652 C CA . LYS A 1 84 ? 8.140 -3.162 -15.863 1.00 93.12 84 LYS A CA 1
ATOM 653 C C . LYS A 1 84 ? 9.258 -3.028 -16.905 1.00 93.12 84 LYS A C 1
ATOM 655 O O . LYS A 1 84 ? 9.053 -3.367 -18.060 1.00 93.12 84 LYS A O 1
ATOM 660 N N . ARG A 1 85 ? 10.463 -2.593 -16.506 1.00 92.44 85 ARG A N 1
ATOM 661 C CA . ARG A 1 85 ? 11.628 -2.513 -17.417 1.00 92.44 85 ARG A CA 1
ATOM 662 C C . ARG A 1 85 ? 12.033 -3.870 -17.991 1.00 92.44 85 ARG A C 1
ATOM 664 O O . ARG A 1 85 ? 12.402 -3.942 -19.158 1.00 92.44 85 ARG A O 1
ATOM 671 N N . ALA A 1 86 ? 12.015 -4.915 -17.168 1.00 94.00 86 ALA A N 1
ATOM 672 C CA . ALA A 1 86 ? 12.344 -6.264 -17.612 1.00 94.00 86 ALA A CA 1
ATOM 673 C C . ALA A 1 86 ? 11.299 -6.772 -18.614 1.00 94.00 86 ALA A C 1
ATOM 675 O O . ALA A 1 86 ? 11.669 -7.230 -19.690 1.00 94.00 86 ALA A O 1
ATOM 676 N N . SER A 1 87 ? 10.013 -6.594 -18.299 1.00 93.94 87 SER A N 1
ATOM 677 C CA . SER A 1 87 ? 8.899 -6.900 -19.198 1.00 93.94 87 SER A CA 1
ATOM 678 C C . SER A 1 87 ? 9.051 -6.185 -20.543 1.00 93.94 87 SER A C 1
ATOM 680 O O . SER A 1 87 ? 9.040 -6.838 -21.581 1.00 93.94 87 SER A O 1
ATOM 682 N N . ASP A 1 88 ? 9.287 -4.870 -20.541 1.00 93.62 88 ASP A N 1
ATOM 683 C CA . ASP A 1 88 ? 9.513 -4.093 -21.768 1.00 93.62 88 ASP A CA 1
ATOM 684 C C . ASP A 1 88 ? 10.650 -4.688 -22.616 1.00 93.62 88 ASP A C 1
ATOM 686 O O . ASP A 1 88 ? 10.511 -4.844 -23.827 1.00 93.62 88 ASP A O 1
ATOM 690 N N . LYS A 1 89 ? 11.765 -5.078 -21.979 1.00 91.75 89 LYS A N 1
ATOM 691 C CA . LYS A 1 89 ? 12.906 -5.704 -22.662 1.00 91.75 89 LYS A CA 1
ATOM 692 C C . LYS A 1 89 ? 12.525 -7.040 -23.307 1.00 91.75 89 LYS A C 1
ATOM 694 O O . LYS A 1 89 ? 12.953 -7.289 -24.431 1.00 91.75 89 LYS A O 1
ATOM 699 N N . HIS A 1 90 ? 11.738 -7.876 -22.625 1.00 94.69 90 HIS A N 1
ATOM 700 C CA . HIS A 1 90 ? 11.268 -9.156 -23.167 1.00 94.69 90 HIS A CA 1
ATOM 701 C C . HIS A 1 90 ? 10.367 -8.976 -24.392 1.00 94.69 90 HIS A C 1
ATOM 703 O O . HIS A 1 90 ? 10.474 -9.750 -25.336 1.00 94.69 90 HIS A O 1
ATOM 709 N N . TYR A 1 91 ? 9.552 -7.921 -24.416 1.00 95.06 91 TYR A N 1
ATOM 710 C CA . TYR A 1 91 ? 8.700 -7.586 -25.561 1.00 95.06 91 TYR A CA 1
ATOM 711 C C . TYR A 1 91 ? 9.398 -6.715 -26.620 1.00 95.06 91 TYR A C 1
ATOM 713 O O . TYR A 1 91 ? 8.743 -6.187 -27.514 1.00 95.06 91 TYR A O 1
ATOM 721 N N . GLY A 1 92 ? 10.719 -6.515 -26.526 1.00 91.69 92 GLY A N 1
ATOM 722 C CA . GLY A 1 92 ? 11.477 -5.695 -27.478 1.00 91.69 92 GLY A CA 1
ATOM 723 C C . GLY A 1 92 ? 11.142 -4.198 -27.439 1.00 91.69 92 GLY A C 1
ATOM 724 O O . GLY A 1 92 ? 11.585 -3.444 -28.309 1.00 91.69 92 GLY A O 1
ATOM 725 N N . ILE A 1 93 ? 10.398 -3.738 -26.429 1.00 91.81 93 ILE A N 1
ATOM 726 C CA . ILE A 1 93 ? 10.001 -2.341 -26.255 1.00 91.81 93 ILE A CA 1
ATOM 727 C C . ILE A 1 93 ? 11.235 -1.546 -25.824 1.00 91.81 93 ILE A C 1
ATOM 729 O O . ILE A 1 93 ? 11.646 -1.527 -24.659 1.00 91.81 93 ILE A O 1
ATOM 733 N N . LYS A 1 94 ? 11.856 -0.867 -26.790 1.00 81.81 94 LYS A N 1
ATOM 734 C CA . LYS A 1 94 ? 12.986 0.027 -26.537 1.00 81.81 94 LYS A CA 1
ATOM 735 C C . LYS A 1 94 ? 12.461 1.373 -26.063 1.00 81.81 94 LYS A C 1
ATOM 737 O O . LYS A 1 94 ? 11.810 2.105 -26.803 1.00 81.81 94 LYS A O 1
ATOM 742 N N . ARG A 1 95 ? 12.797 1.738 -24.828 1.00 71.62 95 ARG A N 1
ATOM 743 C CA . ARG A 1 95 ? 12.608 3.114 -24.362 1.00 71.62 95 ARG A CA 1
ATOM 744 C C . ARG A 1 95 ? 13.554 4.010 -25.157 1.00 71.62 95 ARG A C 1
ATOM 746 O O . ARG A 1 95 ? 14.730 3.665 -25.296 1.00 71.62 95 ARG A O 1
ATOM 753 N N . LYS A 1 96 ? 13.075 5.160 -25.649 1.00 71.25 96 LYS A N 1
ATOM 754 C CA . LYS A 1 96 ? 13.986 6.232 -26.069 1.00 71.25 96 LYS A CA 1
ATOM 755 C C . LYS A 1 96 ? 14.906 6.490 -24.878 1.00 71.25 96 LYS A C 1
ATOM 757 O O . LYS A 1 96 ? 14.429 6.813 -23.791 1.00 71.25 96 LYS A O 1
ATOM 762 N N . GLY A 1 97 ? 16.206 6.254 -25.057 1.00 63.31 97 GLY A N 1
ATOM 763 C CA . GLY A 1 97 ? 17.180 6.644 -24.048 1.00 63.31 97 GLY A CA 1
ATOM 764 C C . GLY A 1 97 ? 17.030 8.136 -23.769 1.00 63.31 97 GLY A C 1
ATOM 765 O O . GLY A 1 97 ? 16.532 8.879 -24.620 1.00 63.31 97 GLY A O 1
ATOM 766 N N . TRP A 1 98 ? 17.496 8.585 -22.605 1.00 59.12 98 TRP A N 1
ATOM 767 C CA . TRP A 1 98 ? 17.801 9.999 -22.401 1.00 59.12 98 TRP A CA 1
ATOM 768 C C . TRP A 1 98 ? 19.004 10.344 -23.290 1.00 59.12 98 TRP A C 1
ATOM 770 O O . TRP A 1 98 ? 20.138 10.476 -22.843 1.00 59.12 98 TRP A O 1
ATOM 780 N N . GLY A 1 99 ? 18.776 10.366 -24.600 1.00 59.06 99 GLY A N 1
ATOM 781 C CA . GLY A 1 99 ? 19.674 10.951 -25.565 1.00 59.06 99 GLY A CA 1
ATOM 782 C C . GLY A 1 99 ? 19.473 12.438 -25.423 1.00 59.06 99 GLY A C 1
ATOM 783 O O . GLY A 1 99 ? 18.667 13.015 -26.144 1.00 59.06 99 GLY A O 1
ATOM 784 N N . GLY A 1 100 ? 20.171 13.045 -24.461 1.00 59.88 100 GLY A N 1
ATOM 785 C CA . GLY A 1 100 ? 20.435 14.467 -24.575 1.00 59.88 100 GLY A CA 1
ATOM 786 C C . GLY A 1 100 ? 20.967 14.691 -25.985 1.00 59.88 100 GLY A C 1
ATOM 787 O O . GLY A 1 100 ? 21.778 13.896 -26.472 1.00 59.88 100 GLY A O 1
ATOM 788 N N . ASN A 1 101 ? 20.512 15.745 -26.654 1.00 64.88 101 ASN A N 1
ATOM 789 C CA . ASN A 1 101 ? 21.046 16.160 -27.951 1.00 64.88 101 ASN A CA 1
ATOM 790 C C . ASN A 1 101 ? 22.508 16.602 -27.832 1.00 64.88 101 ASN A C 1
ATOM 792 O O . ASN A 1 101 ? 22.934 17.427 -28.613 1.00 64.88 101 ASN A O 1
ATOM 796 N N . GLN A 1 102 ? 23.257 16.133 -26.839 1.00 76.12 102 GLN A N 1
ATOM 797 C CA . GLN A 1 102 ? 24.591 16.553 -26.503 1.00 76.12 102 GLN A CA 1
ATOM 798 C C . GLN A 1 102 ? 25.460 15.324 -26.251 1.00 76.12 102 GLN A C 1
ATOM 800 O O . GLN A 1 102 ? 25.076 14.405 -25.526 1.00 76.12 102 GLN A O 1
ATOM 805 N N . ARG A 1 103 ? 26.639 15.308 -26.866 1.00 76.44 103 ARG A N 1
ATOM 806 C CA . ARG A 1 103 ? 27.691 14.314 -26.652 1.00 76.44 103 ARG A CA 1
ATOM 807 C C . ARG A 1 103 ? 28.911 15.018 -26.072 1.00 76.44 103 ARG A C 1
ATOM 809 O O . ARG A 1 103 ? 29.284 16.093 -26.537 1.00 76.44 103 ARG A O 1
ATOM 816 N N . LYS A 1 104 ? 29.533 14.405 -25.064 1.00 83.25 104 LYS A N 1
ATOM 817 C CA . LYS A 1 104 ? 30.798 14.883 -24.505 1.00 83.25 104 LYS A CA 1
ATOM 818 C C . LYS A 1 104 ? 31.948 14.261 -25.291 1.00 83.25 104 LYS A C 1
ATOM 820 O O . LYS A 1 104 ? 32.041 13.037 -25.375 1.00 83.25 104 LYS A O 1
ATOM 825 N N . LYS A 1 105 ? 32.776 15.092 -25.916 1.00 80.94 105 LYS A N 1
ATOM 826 C CA . LYS A 1 105 ? 33.995 14.673 -26.611 1.00 80.94 105 LYS A CA 1
ATOM 827 C C . LYS A 1 105 ? 35.090 14.318 -25.595 1.00 80.94 105 LYS A C 1
ATOM 829 O O . LYS A 1 105 ? 35.020 14.689 -24.424 1.00 80.94 105 LYS A O 1
ATOM 834 N N . MET A 1 106 ? 36.126 13.618 -26.057 1.00 80.75 106 MET A N 1
ATOM 835 C CA . MET A 1 106 ? 37.257 13.179 -25.225 1.00 80.75 106 MET A CA 1
ATOM 836 C C . MET A 1 106 ? 38.059 14.353 -24.628 1.00 80.75 106 MET A C 1
ATOM 838 O O . MET A 1 106 ? 38.644 14.217 -23.562 1.00 80.75 106 MET A O 1
ATOM 842 N N . ASN A 1 107 ? 38.015 15.521 -25.274 1.00 83.19 107 ASN A N 1
ATOM 843 C CA . ASN A 1 107 ? 38.601 16.784 -24.813 1.00 83.19 107 ASN A CA 1
ATOM 844 C C . ASN A 1 107 ? 37.713 17.556 -23.810 1.00 83.19 107 ASN A C 1
ATOM 846 O O . ASN A 1 107 ? 38.059 18.662 -23.418 1.00 83.19 107 ASN A O 1
ATOM 850 N N . GLY A 1 108 ? 36.576 16.993 -23.387 1.00 78.50 108 GLY A N 1
ATOM 851 C CA . GLY A 1 108 ? 35.693 17.589 -22.382 1.00 78.50 108 GLY A CA 1
ATOM 852 C C . GLY A 1 108 ? 34.563 18.457 -22.940 1.00 78.50 108 GLY A C 1
ATOM 853 O O . GLY A 1 108 ? 33.597 18.696 -22.211 1.00 78.50 108 GLY A O 1
ATOM 854 N N . ASP A 1 109 ? 34.623 18.847 -24.215 1.00 85.56 109 ASP A N 1
ATOM 855 C CA . ASP A 1 109 ? 33.599 19.680 -24.852 1.00 85.56 109 ASP A CA 1
ATOM 856 C C . ASP A 1 109 ? 32.256 18.958 -24.964 1.00 85.56 109 ASP A C 1
ATOM 858 O O . ASP A 1 109 ? 32.188 17.789 -25.357 1.00 85.56 109 ASP A O 1
ATOM 862 N N . VAL A 1 110 ? 31.171 19.684 -24.696 1.00 83.69 110 VAL A N 1
ATOM 863 C CA . VAL A 1 110 ? 29.800 19.209 -24.890 1.00 83.69 110 VAL A CA 1
ATOM 864 C C . VAL A 1 110 ? 29.256 19.811 -26.182 1.00 83.69 110 VAL A C 1
ATOM 866 O O . VAL A 1 110 ? 28.974 21.002 -26.250 1.00 83.69 110 VAL A O 1
ATOM 869 N N . VAL A 1 111 ? 29.120 18.989 -27.222 1.00 77.94 111 VAL A N 1
ATOM 870 C CA . VAL A 1 111 ? 28.603 19.421 -28.530 1.00 77.94 111 VAL A CA 1
ATOM 871 C C . VAL A 1 111 ? 27.247 18.802 -28.804 1.00 77.94 111 VAL A C 1
ATOM 873 O O . VAL A 1 111 ? 26.991 17.696 -28.315 1.00 77.94 111 VAL A O 1
ATOM 876 N N . PRO A 1 112 ? 26.396 19.453 -29.615 1.00 79.12 112 PRO A N 1
ATOM 877 C CA . PRO A 1 112 ? 25.202 18.803 -30.092 1.00 79.12 112 PRO A CA 1
ATOM 878 C C . PRO A 1 112 ? 25.529 17.463 -30.774 1.00 79.12 112 PRO A C 1
ATOM 880 O O . PRO A 1 112 ? 26.605 17.297 -31.362 1.00 79.12 112 PRO A O 1
ATOM 883 N N . LYS A 1 113 ? 24.646 16.480 -30.593 1.00 64.31 113 LYS A N 1
ATOM 884 C CA . LYS A 1 113 ? 24.815 15.122 -31.113 1.00 64.31 113 LYS A CA 1
ATOM 885 C C . LYS A 1 113 ? 24.780 15.104 -32.633 1.00 64.31 113 LYS A C 1
ATOM 887 O O . LYS A 1 113 ? 23.828 15.686 -33.190 1.00 64.31 113 LYS A O 1
#

Nearest PDB structures (foldseek):
  7oj0-assembly1_w  TM=3.665E-01  e=4.932E+00  Escherichia coli K-12
  4v74-assembly1_BX  TM=3.059E-01  e=3.811E+00  Escherichia coli K-12
  6o9k-assembly1_1  TM=2.675E-01  e=6.381E+00  Escherichia coli

Secondary structure (DSSP, 8-state):
-PPPHHHHHHHHHHHHHHH-EE-TTS-EEEE-TTT--EE-SSSSEEEEESS-GGGT---EEEEEHHHHHHHIIIIIHHHHHHHHHHHHHHTT-PPPP---SEEE-TTS-EEE-

Mean predicted aligned error: 7.72 Å